Protein 1TSJ (pdb70)

B-factor: mean 33.2, std 11.56, range [11.41, 66.62]

Solvent-accessible surface area: 6906 Å² total

Secondary structure (DSSP, 8-state):
----SEEE----S-HHHHHHHHHHHSSS-EE---B---TTSBS---EEETTEE-------EEEE-SSS---HHHHHHHTT-EE---B---SSEEEEEE-TTS-EEEEEE--

Structure (mmCIF, N/CA/C/O backbone):
data_1TSJ
#
_entry.id   1TSJ
#
_cell.length_a   83.847
_cell.length_b   83.847
_cell.length_c   36.520
_cell.angle_alpha   90.00
_cell.angle_beta   90.00
_cell.angle_gamma   120.00
#
_symmetry.space_group_name_H-M   'P 64'
#
loop_
_entity.id
_entity.type
_entity.pdbx_description
1 polymer 'conserved hypothetical protein'
2 water water
#
loop_
_atom_site.group_PDB
_atom_site.id
_atom_site.type_symbol
_atom_site.label_atom_id
_atom_site.label_alt_id
_atom_site.label_comp_id
_atom_site.label_asym_id
_atom_site.label_entity_id
_atom_site.label_seq_id
_atom_site.pdbx_PDB_ins_code
_atom_site.Cartn_x
_atom_site.Cartn_y
_atom_site.Cartn_z
_atom_site.occupancy
_atom_site.B_iso_or_equiv
_atom_site.auth_seq_id
_atom_site.auth_comp_id
_atom_site.auth_asym_id
_atom_site.auth_atom_id
_atom_site.pdbx_PDB_model_num
ATOM 1 N N . MET A 1 1 ? 54.574 -1.499 -12.168 1.00 57.06 1 MET A N 1
ATOM 2 C CA . MET A 1 1 ? 54.727 -1.232 -10.687 1.00 56.97 1 MET A CA 1
ATOM 3 C C . MET A 1 1 ? 54.085 0.146 -10.335 1.00 55.30 1 MET A C 1
ATOM 4 O O . MET A 1 1 ? 54.729 1.143 -9.862 1.00 56.07 1 MET A O 1
ATOM 9 N N . ASP A 1 2 ? 52.818 0.250 -10.638 1.00 52.51 2 ASP A N 1
ATOM 10 C CA . ASP A 1 2 ? 52.232 1.563 -10.492 1.00 51.35 2 ASP A CA 1
ATOM 11 C C . ASP A 1 2 ? 51.181 1.531 -9.389 1.00 47.37 2 ASP A C 1
ATOM 12 O O . ASP A 1 2 ? 50.309 0.678 -9.335 1.00 47.23 2 ASP A O 1
ATOM 17 N N . ILE A 1 3 ? 51.348 2.422 -8.430 1.00 43.24 3 ILE A N 1
ATOM 18 C CA . ILE A 1 3 ? 50.671 2.263 -7.179 1.00 40.13 3 ILE A CA 1
ATOM 19 C C . ILE A 1 3 ? 49.565 3.234 -7.276 1.00 34.72 3 ILE A C 1
ATOM 20 O O . ILE A 1 3 ? 49.693 4.199 -7.989 1.00 34.78 3 ILE A O 1
ATOM 25 N N . PRO A 1 4 ? 48.383 2.895 -6.739 1.00 29.63 4 PRO A N 1
ATOM 26 C CA . PRO A 1 4 ? 47.288 3.810 -6.782 1.00 24.53 4 PRO A CA 1
ATOM 27 C C . PRO A 1 4 ? 47.503 5.091 -5.963 1.00 21.33 4 PRO A C 1
ATOM 28 O O . PRO A 1 4 ? 48.321 5.103 -4.999 1.00 19.52 4 PRO A O 1
ATOM 32 N N . LYS A 1 5 ? 46.773 6.163 -6.344 1.00 18.83 5 LYS A N 1
ATOM 33 C CA . LYS A 1 5 ? 46.782 7.441 -5.622 1.00 18.32 5 LYS A CA 1
ATOM 34 C C . LYS A 1 5 ? 46.574 7.158 -4.169 1.00 18.11 5 LYS A C 1
ATOM 35 O O . LYS A 1 5 ? 47.240 7.771 -3.398 1.00 18.95 5 LYS A O 1
ATOM 37 N N . ILE A 1 6 ? 45.690 6.199 -3.809 1.00 18.09 6 ILE A N 1
ATOM 38 C CA . ILE A 1 6 ? 45.404 5.794 -2.404 1.00 17.49 6 ILE A CA 1
ATOM 39 C C . ILE A 1 6 ? 45.590 4.287 -2.217 1.00 17.02 6 ILE A C 1
ATOM 40 O O . ILE A 1 6 ? 44.800 3.505 -2.755 1.00 19.04 6 ILE A O 1
ATOM 45 N N . THR A 1 7 ? 46.562 3.912 -1.408 1.00 15.82 7 THR A N 1
ATOM 46 C CA . THR A 1 7 ? 46.906 2.549 -1.135 1.00 16.01 7 THR A CA 1
ATOM 47 C C . THR A 1 7 ? 46.509 2.201 0.268 1.00 17.41 7 THR A C 1
ATOM 48 O O . THR A 1 7 ? 46.828 2.915 1.166 1.00 18.71 7 THR A O 1
ATOM 52 N N . THR A 1 8 ? 45.831 1.064 0.498 1.00 18.64 8 THR A N 1
ATOM 53 C CA . THR A 1 8 ? 45.528 0.643 1.881 1.00 17.34 8 THR A CA 1
ATOM 54 C C . THR A 1 8 ? 46.849 0.111 2.404 1.00 19.30 8 THR A C 1
ATOM 55 O O . THR A 1 8 ? 47.564 -0.626 1.710 1.00 18.95 8 THR A O 1
ATOM 59 N N . PHE A 1 9 ? 47.167 0.553 3.603 1.00 21.27 9 PHE A N 1
ATOM 60 C CA . PHE A 1 9 ? 48.443 0.391 4.195 1.00 23.27 9 PHE A CA 1
ATOM 61 C C . PHE A 1 9 ? 48.254 -0.368 5.530 1.00 24.86 9 PHE A C 1
ATOM 62 O O . PHE A 1 9 ? 47.558 0.097 6.517 1.00 24.79 9 PHE A O 1
ATOM 70 N N . LEU A 1 10 ? 48.840 -1.544 5.571 1.00 26.88 10 LEU A N 1
ATOM 71 C CA . LEU A 1 10 ? 48.724 -2.354 6.747 1.00 29.75 10 LEU A CA 1
ATOM 72 C C . LEU A 1 10 ? 50.013 -2.364 7.530 1.00 32.73 10 LEU A C 1
ATOM 73 O O . LEU A 1 10 ? 51.106 -2.490 6.998 1.00 32.33 10 LEU A O 1
ATOM 86 N N . PHE A 1 12 ? 51.817 -4.014 10.856 1.00 39.59 12 PHE A N 1
ATOM 87 C CA . PHE A 1 12 ? 51.774 -5.155 11.833 1.00 39.20 12 PHE A CA 1
ATOM 88 C C . PHE A 1 12 ? 52.845 -5.048 12.939 1.00 41.62 12 PHE A C 1
ATOM 89 O O . PHE A 1 12 ? 53.711 -4.096 12.947 1.00 41.20 12 PHE A O 1
ATOM 97 N N . ASN A 1 13 ? 52.762 -5.987 13.886 1.00 44.06 13 ASN A N 1
ATOM 98 C CA . ASN A 1 13 ? 53.676 -5.943 15.000 1.00 46.88 13 ASN A CA 1
ATOM 99 C C . ASN A 1 13 ? 55.057 -6.309 14.585 1.00 47.53 13 ASN A C 1
ATOM 100 O O . ASN A 1 13 ? 55.975 -5.410 14.456 1.00 50.43 13 ASN A O 1
ATOM 105 N N . ASN A 1 14 ? 55.256 -7.590 14.385 1.00 46.86 14 ASN A N 1
ATOM 106 C CA . ASN A 1 14 ? 56.389 -7.983 13.579 1.00 45.88 14 ASN A CA 1
ATOM 107 C C . ASN A 1 14 ? 55.883 -9.172 12.894 1.00 44.72 14 ASN A C 1
ATOM 108 O O . ASN A 1 14 ? 56.329 -10.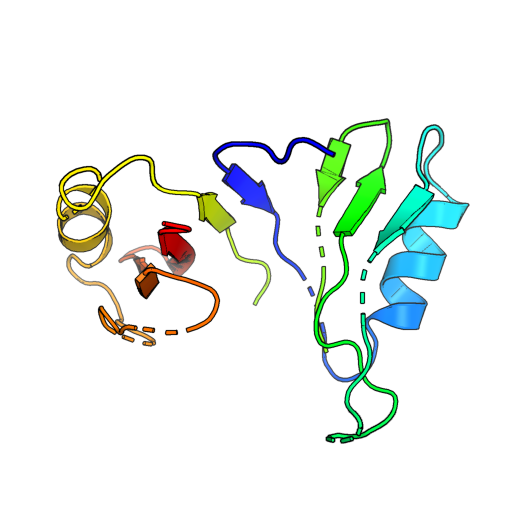247 13.123 1.00 42.99 14 ASN A O 1
ATOM 113 N N . GLN A 1 15 ? 54.837 -8.931 12.117 1.00 43.79 15 GLN A N 1
ATOM 114 C CA . GLN A 1 15 ? 54.097 -10.002 11.556 1.00 42.89 15 GLN A CA 1
ATOM 115 C C . GLN A 1 15 ? 53.765 -9.779 10.086 1.00 40.33 15 GLN A C 1
ATOM 116 O O . GLN A 1 15 ? 52.883 -10.428 9.497 1.00 41.27 15 GLN A O 1
ATOM 122 N N . ALA A 1 16 ? 54.498 -8.888 9.473 1.00 37.23 16 ALA A N 1
ATOM 123 C CA . ALA A 1 16 ? 54.123 -8.497 8.143 1.00 35.31 16 ALA A CA 1
ATOM 124 C C . ALA A 1 16 ? 54.450 -9.589 7.143 1.00 32.98 16 ALA A C 1
ATOM 125 O O . ALA A 1 16 ? 53.657 -9.880 6.313 1.00 32.88 16 ALA A O 1
ATOM 127 N N . GLU A 1 17 ? 55.629 -10.172 7.212 1.00 31.04 17 GLU A N 1
ATOM 128 C CA . GLU A 1 17 ? 55.974 -11.236 6.262 1.00 30.32 17 GLU A CA 1
ATOM 129 C C . GLU A 1 17 ? 55.000 -12.423 6.279 1.00 28.42 17 GLU A C 1
ATOM 130 O O . GLU A 1 17 ? 54.545 -12.882 5.245 1.00 27.84 17 GLU A O 1
ATOM 136 N N . GLU A 1 18 ? 54.606 -12.840 7.451 1.00 27.25 18 GLU A N 1
ATOM 137 C CA . GLU A 1 18 ? 53.517 -13.790 7.597 1.00 29.76 18 GLU A CA 1
ATOM 138 C C . GLU A 1 18 ? 52.120 -13.322 7.074 1.00 26.83 18 GLU A C 1
ATOM 139 O O . GLU A 1 18 ? 51.436 -14.145 6.434 1.00 26.33 18 GLU A O 1
ATOM 145 N N . ALA A 1 19 ? 51.646 -12.107 7.484 1.00 24.04 19 ALA A N 1
ATOM 146 C CA . ALA A 1 19 ? 50.391 -11.550 7.042 1.00 22.43 19 ALA A CA 1
ATOM 147 C C . ALA A 1 19 ? 50.384 -11.518 5.545 1.00 21.92 19 ALA A C 1
ATOM 148 O O . ALA A 1 19 ? 49.522 -12.137 4.897 1.00 22.62 19 ALA A O 1
ATOM 150 N N . VAL A 1 20 ? 51.363 -10.836 4.949 1.00 19.90 20 VAL A N 1
ATOM 151 C CA . VAL A 1 20 ? 51.505 -10.863 3.476 1.00 18.59 20 VAL A CA 1
ATOM 152 C C . VAL A 1 20 ? 51.430 -12.246 2.870 1.00 19.31 20 VAL A C 1
ATOM 153 O O . VAL A 1 20 ? 50.738 -12.441 1.894 1.00 19.13 20 VAL A O 1
ATOM 157 N N . LYS A 1 21 ? 52.199 -13.187 3.444 1.00 22.24 21 LYS A N 1
ATOM 158 C CA . LYS A 1 21 ? 52.330 -14.600 2.951 1.00 22.65 21 LYS A CA 1
ATOM 159 C C . LYS A 1 21 ? 51.005 -15.277 2.949 1.00 21.69 21 LYS A C 1
ATOM 160 O O . LYS A 1 21 ? 50.640 -15.981 1.990 1.00 20.40 21 LYS A O 1
ATOM 166 N N . LEU A 1 22 ? 50.251 -14.891 3.949 1.00 21.65 22 LEU A N 1
ATOM 167 C CA . LEU A 1 22 ? 48.897 -15.403 4.176 1.00 24.27 22 LEU A CA 1
ATOM 168 C C . LEU A 1 22 ? 47.906 -14.889 3.187 1.00 24.07 22 LEU A C 1
ATOM 169 O O . LEU A 1 22 ? 47.024 -15.659 2.639 1.00 26.84 22 LEU A O 1
ATOM 174 N N . TYR A 1 23 ? 47.956 -13.597 2.930 1.00 22.29 23 TYR A N 1
ATOM 175 C CA . TYR A 1 23 ? 46.909 -13.090 2.053 1.00 21.73 23 TYR A CA 1
ATOM 176 C C . TYR A 1 23 ? 47.198 -13.379 0.562 1.00 21.74 23 TYR A C 1
ATOM 177 O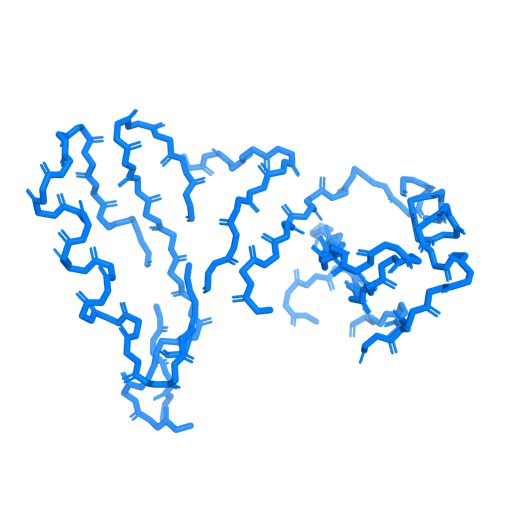 O . TYR A 1 23 ? 46.346 -13.645 -0.273 1.00 20.20 23 TYR A O 1
ATOM 186 N N . THR A 1 24 ? 48.450 -13.211 0.230 1.00 24.13 24 THR A N 1
ATOM 187 C CA . THR A 1 24 ? 49.013 -13.542 -1.095 1.00 25.91 24 THR A CA 1
ATOM 188 C C . THR A 1 24 ? 48.604 -14.985 -1.504 1.00 24.48 24 THR A C 1
ATOM 189 O O . THR A 1 24 ? 48.203 -15.267 -2.603 1.00 24.13 24 THR A O 1
ATOM 193 N N . SER A 1 25 ? 48.711 -15.907 -0.554 1.00 26.15 25 SER A N 1
ATOM 194 C CA . SER A 1 25 ? 48.433 -17.384 -0.733 1.00 26.46 25 SER A CA 1
ATOM 195 C C . SER A 1 25 ? 46.938 -17.664 -0.966 1.00 27.30 25 SER A C 1
ATOM 196 O O . SER A 1 25 ? 46.573 -18.334 -1.912 1.00 30.58 25 SER A O 1
ATOM 199 N N . LEU A 1 26 ? 46.080 -17.009 -0.210 1.00 27.50 26 LEU A N 1
ATOM 200 C CA . LEU A 1 26 ? 44.624 -17.143 -0.415 1.00 26.31 26 LEU A CA 1
ATOM 201 C C . LEU A 1 26 ? 43.961 -16.537 -1.593 1.00 24.24 26 LEU A C 1
ATOM 202 O O . LEU A 1 26 ? 43.017 -17.064 -2.086 1.00 22.76 26 LEU A O 1
ATOM 207 N N . PHE A 1 27 ? 44.342 -15.322 -1.877 1.00 24.25 27 PHE A N 1
ATOM 208 C CA . PHE A 1 27 ? 43.650 -14.515 -2.895 1.00 24.43 27 PHE A CA 1
ATOM 209 C C . PHE A 1 27 ? 44.363 -14.834 -4.164 1.00 28.40 27 PHE A C 1
ATOM 210 O O . PHE A 1 27 ? 45.584 -15.057 -4.161 1.00 32.01 27 PHE A O 1
ATOM 218 N N . GLU A 1 28 ? 43.633 -14.723 -5.238 1.00 32.22 28 GLU A N 1
ATOM 219 C CA . GLU A 1 28 ? 44.029 -15.216 -6.445 1.00 36.50 28 GLU A CA 1
ATOM 220 C C . GLU A 1 28 ? 45.068 -14.377 -7.049 1.00 37.00 28 GLU A C 1
ATOM 221 O O . GLU A 1 28 ? 46.235 -14.744 -6.957 1.0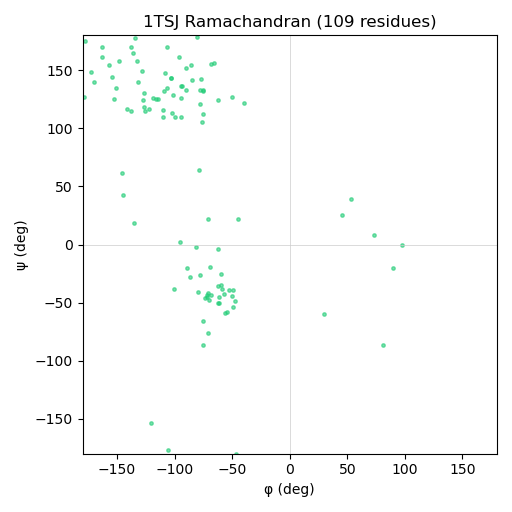0 42.70 28 GLU A O 1
ATOM 227 N N . ASP A 1 29 ? 44.735 -13.350 -7.771 1.00 35.74 29 ASP A N 1
ATOM 228 C CA . ASP A 1 29 ? 45.716 -12.830 -8.740 1.00 34.67 29 ASP A CA 1
ATOM 229 C C . ASP A 1 29 ? 46.723 -11.988 -7.961 1.00 33.32 29 ASP A C 1
ATOM 230 O O . ASP A 1 29 ? 46.849 -10.798 -8.148 1.00 34.48 29 ASP A O 1
ATOM 235 N N . SER A 1 30 ? 47.477 -12.596 -7.079 1.00 31.23 3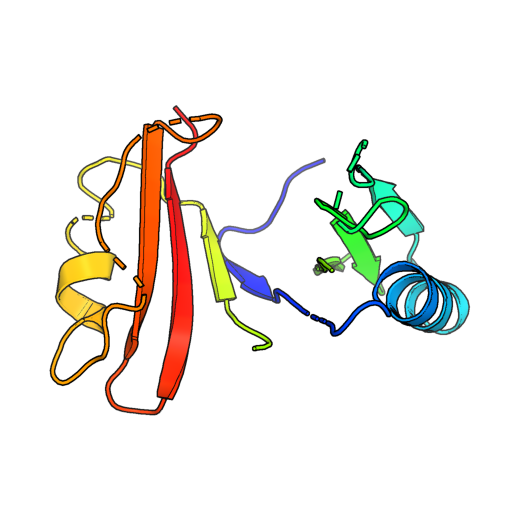0 SER A N 1
ATOM 236 C CA . SER A 1 30 ? 48.176 -11.827 -6.100 1.00 30.19 30 SER A CA 1
ATOM 237 C C . SER A 1 30 ? 49.671 -12.254 -5.968 1.00 28.20 30 SER A C 1
ATOM 238 O O . SER A 1 30 ? 50.047 -13.211 -6.431 1.00 28.39 30 SER A O 1
ATOM 241 N N . GLU A 1 31 ? 50.546 -11.412 -5.471 1.00 27.71 31 GLU A N 1
ATOM 242 C CA . GLU A 1 31 ? 51.959 -11.598 -5.586 1.00 25.19 31 GLU A CA 1
ATOM 243 C C . GLU A 1 31 ? 52.714 -10.598 -4.714 1.00 24.11 31 GLU A C 1
ATOM 244 O O . GLU A 1 31 ? 52.381 -9.454 -4.638 1.00 22.17 31 GLU A O 1
ATOM 250 N N . ILE A 1 32 ? 53.776 -11.032 -4.056 1.00 24.54 32 ILE A N 1
ATOM 251 C CA . ILE A 1 32 ? 54.623 -10.111 -3.395 1.00 24.12 32 ILE A CA 1
ATOM 252 C C . ILE A 1 32 ? 55.490 -9.366 -4.433 1.00 25.45 32 ILE A C 1
ATOM 253 O O . ILE A 1 32 ? 56.324 -9.992 -5.082 1.00 25.92 32 ILE A O 1
ATOM 258 N N . ILE A 1 33 ? 55.277 -8.049 -4.623 1.00 25.23 33 ILE A N 1
ATOM 259 C CA . ILE A 1 33 ? 56.144 -7.409 -5.507 1.00 27.35 33 ILE A CA 1
ATOM 260 C C . ILE A 1 33 ? 57.433 -6.826 -4.855 1.00 28.03 33 ILE A C 1
ATOM 261 O O . ILE A 1 33 ? 58.411 -6.711 -5.488 1.00 29.38 33 ILE A O 1
ATOM 266 N N . THR A 1 34 ? 57.514 -6.583 -3.567 1.00 30.27 34 THR A N 1
ATOM 267 C CA . THR A 1 34 ? 58.636 -5.838 -2.963 1.00 30.62 34 THR A CA 1
ATOM 268 C C . THR A 1 34 ? 58.532 -6.169 -1.497 1.00 33.31 34 THR A C 1
ATOM 269 O O . THR A 1 34 ? 57.458 -6.023 -0.875 1.00 32.93 34 THR A O 1
ATOM 281 N N . ALA A 1 36 ? 61.286 -5.368 1.760 1.00 37.66 36 ALA A N 1
ATOM 282 C CA . ALA A 1 36 ? 62.549 -4.942 2.295 1.00 36.43 36 ALA A CA 1
ATOM 283 C C . ALA A 1 36 ? 62.489 -5.087 3.765 1.00 37.86 36 ALA A C 1
ATOM 284 O O . ALA A 1 36 ? 61.555 -4.606 4.350 1.00 38.93 36 ALA A O 1
ATOM 286 N N . LYS A 1 37 ? 63.484 -5.793 4.343 1.00 39.83 37 LYS A N 1
ATOM 287 C CA . LYS A 1 37 ? 63.596 -5.982 5.784 1.00 40.99 37 LYS A CA 1
ATOM 288 C C . LYS A 1 37 ? 64.531 -4.984 6.434 1.00 42.50 37 LYS A C 1
ATOM 289 O O . LYS A 1 37 ? 65.405 -4.371 5.759 1.00 45.32 37 LYS A O 1
ATOM 295 N N . TYR A 1 38 ? 64.410 -4.832 7.728 1.00 43.10 38 TYR A N 1
ATOM 296 C CA . TYR A 1 38 ? 65.406 -4.073 8.469 1.00 45.59 38 TYR A CA 1
ATOM 297 C C . TYR A 1 38 ? 66.752 -4.775 8.723 1.00 47.26 38 TYR A C 1
ATOM 298 O O . TYR A 1 38 ? 66.778 -5.931 9.234 1.00 48.31 38 TYR A O 1
ATOM 307 N N . GLY A 1 39 ? 67.853 -4.048 8.437 1.00 48.70 39 GLY A N 1
ATOM 308 C CA . GLY A 1 39 ? 69.271 -4.527 8.566 1.00 48.89 39 GLY A CA 1
ATOM 309 C C . GLY A 1 39 ? 69.654 -4.889 10.010 1.00 49.35 39 GLY A C 1
ATOM 310 O O . GLY A 1 39 ? 68.846 -4.676 10.942 1.00 49.97 39 GLY A O 1
ATOM 311 N N . ASP A 1 45 ? 63.958 -3.213 14.130 1.00 53.40 45 ASP A N 1
ATOM 312 C CA . ASP A 1 45 ? 64.006 -4.689 14.459 1.00 54.17 45 ASP A CA 1
ATOM 313 C C . ASP A 1 45 ? 64.338 -5.474 13.196 1.00 55.18 45 ASP A C 1
ATOM 314 O O . ASP A 1 45 ? 63.644 -5.420 12.119 1.00 57.32 45 ASP A O 1
ATOM 319 N N . PRO A 1 46 ? 65.421 -6.211 13.293 1.00 54.91 46 PRO A N 1
ATOM 320 C CA . PRO A 1 46 ? 66.011 -6.791 12.055 1.00 53.72 46 PRO A CA 1
ATOM 321 C C . PRO A 1 46 ? 65.243 -7.965 11.594 1.00 52.11 46 PRO A C 1
ATOM 322 O O . PRO A 1 46 ? 64.769 -8.734 12.423 1.00 53.19 46 PRO A O 1
ATOM 326 N N . GLY A 1 47 ? 65.103 -8.125 10.295 1.00 49.78 47 GLY A N 1
ATOM 327 C CA . GLY A 1 47 ? 64.323 -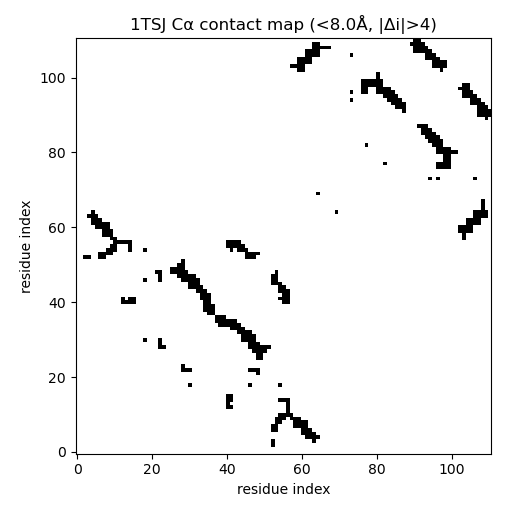9.257 9.802 1.00 47.77 47 GLY A CA 1
ATOM 328 C C . GLY A 1 47 ? 62.862 -8.841 9.665 1.00 46.27 47 GLY A C 1
ATOM 329 O O . GLY A 1 47 ? 62.091 -9.440 8.873 1.00 46.79 47 GLY A O 1
ATOM 330 N N . THR A 1 48 ? 62.487 -7.776 10.357 1.00 43.48 48 THR A N 1
ATOM 331 C CA . THR A 1 48 ? 61.206 -7.155 10.112 1.00 42.59 48 THR A CA 1
ATOM 332 C C . THR A 1 48 ? 61.006 -6.444 8.779 1.00 41.02 48 THR A C 1
ATOM 333 O O . THR A 1 48 ? 61.973 -6.010 8.167 1.00 42.41 48 THR A O 1
ATOM 337 N N . VAL A 1 49 ? 59.750 -6.315 8.319 1.00 38.68 49 VAL A N 1
ATOM 338 C CA . VAL A 1 49 ? 59.485 -5.659 7.029 1.00 35.31 49 VAL A CA 1
ATOM 339 C C . VAL A 1 49 ? 59.577 -4.159 7.203 1.00 33.83 49 VAL A C 1
ATOM 340 O O . VAL A 1 49 ? 59.060 -3.607 8.141 1.00 31.51 49 VAL A O 1
ATOM 344 N N . GLN A 1 50 ? 60.286 -3.525 6.312 1.00 33.61 50 GLN A N 1
ATOM 345 C CA . GLN A 1 50 ? 60.383 -2.088 6.280 1.00 36.05 50 GLN A CA 1
ATOM 346 C C . GLN A 1 50 ? 59.470 -1.631 5.223 1.00 35.44 50 GLN A C 1
ATOM 347 O O . GLN A 1 50 ? 58.860 -0.607 5.301 1.00 34.98 50 GLN A O 1
ATOM 353 N N . HIS A 1 51 ? 59.428 -2.380 4.157 1.00 36.06 51 HIS A N 1
ATOM 354 C CA . HIS A 1 51 ? 58.633 -1.916 3.086 1.00 37.44 51 HIS A CA 1
ATOM 355 C C . HIS A 1 51 ? 58.190 -3.179 2.319 1.00 36.02 51 HIS A C 1
ATOM 356 O O . HIS A 1 51 ? 59.058 -3.933 1.915 1.00 36.13 51 HIS A O 1
ATOM 363 N N . SER A 1 52 ? 56.860 -3.375 2.122 1.00 33.93 52 SER A N 1
ATOM 364 C CA . SER A 1 52 ? 56.293 -4.411 1.219 1.00 31.56 52 SER A CA 1
ATOM 365 C C . SER A 1 52 ? 55.237 -3.783 0.338 1.00 28.82 52 SER A C 1
ATOM 366 O O . SER A 1 52 ? 54.449 -3.023 0.759 1.00 26.90 52 SER A O 1
ATOM 369 N N . ILE A 1 53 ? 55.235 -4.186 -0.908 1.00 27.06 53 ILE A N 1
ATOM 370 C CA . ILE A 1 53 ? 54.187 -3.900 -1.820 1.00 25.21 53 ILE A CA 1
ATOM 371 C C . ILE A 1 53 ? 53.759 -5.234 -2.413 1.00 23.74 53 ILE A C 1
ATOM 372 O O . ILE A 1 53 ? 54.551 -5.937 -3.014 1.00 24.41 53 ILE A O 1
ATOM 377 N N . PHE A 1 54 ? 52.487 -5.540 -2.285 1.00 21.26 54 PHE A N 1
ATOM 378 C CA . PHE A 1 54 ? 51.973 -6.775 -2.764 1.00 18.92 54 PHE A CA 1
ATOM 379 C C . PHE A 1 54 ? 50.666 -6.538 -3.489 1.00 19.60 54 PHE A C 1
ATOM 380 O O . PHE A 1 54 ? 50.052 -5.502 -3.407 1.00 19.31 54 PHE A O 1
ATOM 388 N N . THR A 1 55 ? 50.262 -7.522 -4.215 1.00 21.06 55 THR A N 1
ATOM 389 C CA . THR A 1 55 ? 48.986 -7.577 -4.932 1.00 22.36 55 THR A CA 1
ATOM 390 C C . THR A 1 55 ? 48.000 -8.558 -4.287 1.00 22.16 55 THR A C 1
ATOM 391 O O . THR A 1 55 ? 48.417 -9.515 -3.679 1.00 21.70 55 THR A O 1
ATOM 395 N N . LEU A 1 56 ? 46.688 -8.271 -4.365 1.00 22.58 56 LEU A N 1
ATOM 396 C CA . LEU A 1 56 ? 45.609 -9.183 -4.013 1.00 21.31 56 LEU A CA 1
ATOM 397 C C . LEU A 1 56 ? 44.583 -8.892 -5.066 1.00 22.60 56 LEU A C 1
ATOM 398 O O . LEU A 1 56 ? 44.043 -7.766 -5.059 1.00 24.59 56 LEU A O 1
ATOM 403 N N . ASN A 1 57 ? 44.274 -9.873 -5.900 1.00 23.03 57 ASN A N 1
ATOM 404 C CA . ASN A 1 57 ? 43.402 -9.704 -7.045 1.00 24.50 57 ASN A CA 1
ATOM 405 C C . ASN A 1 57 ? 43.813 -8.620 -7.920 1.00 23.76 57 ASN A C 1
ATOM 406 O O . ASN A 1 57 ? 43.056 -7.880 -8.347 1.00 24.87 57 ASN A O 1
ATOM 411 N N . GLY A 1 58 ? 45.083 -8.469 -8.114 1.00 24.27 58 GLY A N 1
ATOM 412 C CA . GLY A 1 58 ? 45.621 -7.393 -8.949 1.00 24.26 58 GLY A CA 1
ATOM 413 C C . GLY A 1 58 ? 45.570 -5.996 -8.337 1.00 23.65 58 GLY A C 1
ATOM 414 O O . GLY A 1 58 ? 45.856 -4.977 -9.020 1.00 26.88 58 GLY A O 1
ATOM 415 N N . GLN A 1 59 ? 45.215 -5.926 -7.083 1.00 20.83 59 GLN A N 1
ATOM 416 C CA . GLN A 1 59 ? 45.167 -4.645 -6.412 1.00 19.75 59 GLN A CA 1
ATOM 417 C C . GLN A 1 59 ? 46.314 -4.536 -5.472 1.00 19.14 59 GLN A C 1
ATOM 418 O O . GLN A 1 59 ? 46.579 -5.447 -4.647 1.00 20.56 59 GLN A O 1
ATOM 424 N N . VAL A 1 60 ? 46.930 -3.376 -5.548 1.00 18.67 60 VAL A N 1
ATOM 425 C CA . VAL A 1 60 ? 48.115 -2.956 -4.715 1.00 17.27 60 VAL A CA 1
ATOM 426 C C . VAL A 1 60 ? 47.882 -2.515 -3.287 1.00 16.06 60 VAL A C 1
ATOM 427 O O . VAL A 1 60 ? 47.114 -1.588 -3.017 1.00 17.23 60 VAL A O 1
ATOM 431 N N . PHE A 1 61 ? 48.536 -3.258 -2.403 1.00 14.07 61 PHE A N 1
ATOM 432 C CA . PHE A 1 61 ? 48.516 -3.037 -1.029 1.00 13.35 61 PHE A CA 1
ATOM 433 C C . PHE A 1 61 ? 49.941 -2.793 -0.565 1.00 14.87 61 PHE A C 1
ATOM 434 O O . PHE A 1 61 ? 50.887 -2.994 -1.273 1.00 15.90 61 PHE A O 1
ATOM 450 N N . ALA A 1 63 ? 52.374 -3.263 3.171 1.00 19.49 63 ALA A N 1
ATOM 451 C CA . ALA A 1 63 ? 52.412 -3.624 4.579 1.00 19.29 63 ALA A CA 1
ATOM 452 C C . ALA A 1 63 ? 53.823 -3.265 5.141 1.00 19.75 63 ALA A C 1
ATOM 453 O O . ALA A 1 63 ? 54.783 -3.216 4.372 1.00 20.86 63 ALA A O 1
ATOM 455 N N . ILE A 1 64 ? 53.908 -2.904 6.425 1.00 19.36 64 ILE A N 1
ATOM 456 C CA . ILE A 1 64 ? 55.165 -2.885 7.081 1.00 20.45 64 ILE A CA 1
ATOM 457 C C . ILE A 1 64 ? 55.177 -3.453 8.507 1.00 20.57 64 ILE A C 1
ATOM 458 O O . ILE A 1 64 ? 54.169 -3.723 9.083 1.00 19.64 64 ILE A O 1
ATOM 463 N N . ASP A 1 65 ? 56.382 -3.613 9.027 1.00 22.84 65 ASP A N 1
ATOM 464 C CA . ASP A 1 65 ? 56.676 -4.166 10.374 1.00 25.36 65 ASP A CA 1
ATOM 465 C C . ASP A 1 65 ? 56.647 -5.789 10.436 1.00 27.20 65 ASP A C 1
ATOM 466 O O . ASP A 1 65 ? 55.568 -6.423 10.627 1.00 30.99 65 ASP A O 1
ATOM 468 N N . PRO A 1 73 ? 47.928 2.539 11.643 1.00 52.32 77 PRO A N 1
ATOM 469 C CA . PRO A 1 73 ? 47.317 1.220 12.12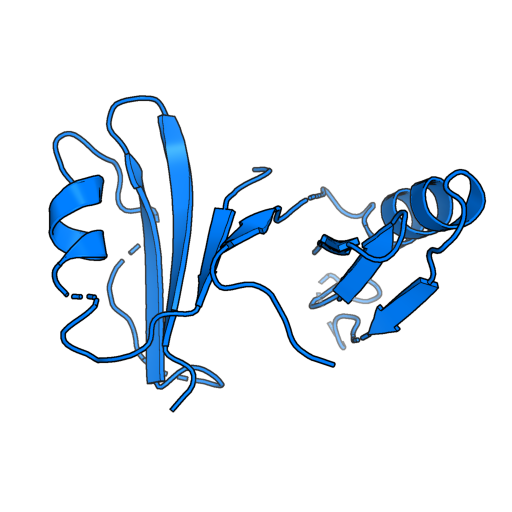0 1.00 51.62 77 PRO A CA 1
ATOM 470 C C . PRO A 1 73 ? 46.965 0.295 10.832 1.00 51.05 77 PRO A C 1
ATOM 471 O O . PRO A 1 73 ? 47.603 -0.721 10.497 1.00 51.01 77 PRO A O 1
ATOM 475 N N . ILE A 1 74 ? 46.015 0.752 10.034 1.00 49.41 78 ILE A N 1
ATOM 476 C CA . ILE A 1 74 ? 45.749 0.108 8.772 1.00 48.63 78 ILE A CA 1
ATOM 477 C C . ILE A 1 74 ? 45.359 1.260 7.827 1.00 44.73 78 ILE A C 1
ATOM 478 O O . ILE A 1 74 ? 44.449 1.052 6.994 1.00 47.56 78 ILE A O 1
ATOM 483 N N . SER A 1 75 ? 46.093 2.362 7.914 1.00 37.57 79 SER A N 1
ATOM 484 C CA . SER A 1 75 ? 45.945 3.567 7.125 1.00 32.49 79 SER A CA 1
ATOM 485 C C . SER A 1 75 ? 45.777 3.625 5.617 1.00 29.14 79 SER A C 1
ATOM 486 O O . SER A 1 75 ? 45.664 2.663 4.902 1.00 27.37 79 SER A O 1
ATOM 489 N N . LEU A 1 76 ? 45.664 4.854 5.134 1.00 26.29 80 LEU A N 1
ATOM 490 C CA . LEU A 1 76 ? 45.591 5.129 3.683 1.00 22.49 80 LEU A CA 1
ATOM 491 C C . LEU A 1 76 ? 46.769 5.911 3.270 1.00 19.06 80 LEU A C 1
ATOM 492 O O . LEU A 1 76 ? 47.036 6.911 3.779 1.00 19.40 80 LEU A O 1
ATOM 497 N N . PHE A 1 77 ? 47.456 5.420 2.309 1.00 15.71 81 PHE A N 1
ATOM 498 C CA . PHE A 1 77 ? 48.706 5.906 1.983 1.00 14.46 81 PHE A CA 1
ATOM 499 C C . PHE A 1 77 ? 48.464 6.592 0.643 1.00 15.75 81 PHE A C 1
ATOM 500 O O . PHE A 1 77 ? 48.244 5.970 -0.430 1.00 15.28 81 PHE A O 1
ATOM 508 N N . VAL A 1 78 ? 48.550 7.927 0.743 1.00 16.08 82 VAL A N 1
ATOM 509 C CA . VAL A 1 78 ? 48.341 8.793 -0.352 1.00 15.59 82 VAL A CA 1
ATOM 510 C C . VAL A 1 78 ? 49.664 9.344 -0.964 1.00 16.33 82 VAL A C 1
ATOM 511 O O . VAL A 1 78 ? 50.454 10.085 -0.377 1.00 14.48 82 VAL A O 1
ATOM 515 N N . THR A 1 79 ? 49.864 8.895 -2.178 1.00 18.35 83 THR A N 1
ATOM 516 C CA . THR A 1 79 ? 50.787 9.482 -3.105 1.00 21.79 83 THR A CA 1
ATOM 517 C C . THR A 1 79 ? 50.293 10.808 -3.763 1.00 24.79 83 THR A C 1
ATOM 518 O O . THR A 1 79 ? 49.426 10.868 -4.690 1.00 26.83 83 THR A O 1
ATOM 522 N N . VAL A 1 80 ? 50.902 11.871 -3.270 1.00 28.20 84 VAL A N 1
ATOM 523 C CA . VAL A 1 80 ? 50.574 13.241 -3.565 1.00 30.62 84 VAL A CA 1
ATOM 524 C C . VAL A 1 80 ? 51.308 13.643 -4.877 1.00 31.07 84 VAL A C 1
ATOM 525 O O . VAL A 1 80 ? 52.435 13.127 -5.165 1.00 27.81 84 VAL A O 1
ATOM 529 N N . LYS A 1 81 ? 50.569 14.454 -5.699 1.00 34.34 85 LYS A N 1
ATOM 530 C CA . LYS A 1 81 ? 51.074 15.000 -7.051 1.00 35.93 85 LYS A CA 1
ATOM 531 C C . LYS A 1 81 ? 52.037 16.189 -6.895 1.00 37.94 85 LYS A C 1
ATOM 532 O O . LYS A 1 81 ? 52.848 16.349 -7.741 1.00 39.42 85 LYS A O 1
ATOM 534 N N . ASP A 1 82 ? 51.967 16.973 -5.821 1.00 39.96 86 ASP A N 1
ATOM 535 C CA . ASP A 1 82 ? 52.531 18.299 -5.812 1.00 42.08 86 ASP A CA 1
ATOM 536 C C . ASP A 1 82 ? 52.643 18.706 -4.376 1.00 42.18 86 ASP A C 1
ATOM 537 O O . ASP A 1 82 ? 51.891 18.171 -3.499 1.00 43.03 86 ASP A O 1
ATOM 542 N N . THR A 1 83 ? 53.490 19.733 -4.162 1.00 42.40 87 THR A N 1
ATOM 543 C CA . THR A 1 83 ? 53.581 20.541 -2.886 1.00 41.36 87 THR A CA 1
ATOM 544 C C . THR A 1 83 ? 52.226 21.053 -2.517 1.00 39.95 87 THR A C 1
ATOM 545 O O . THR A 1 83 ? 51.819 21.047 -1.327 1.00 38.92 87 THR A O 1
ATOM 546 N N . ILE A 1 84 ? 51.504 21.457 -3.547 1.00 39.14 88 ILE A N 1
ATOM 547 C CA . ILE A 1 84 ? 50.162 22.019 -3.406 1.00 40.16 88 ILE A CA 1
ATOM 548 C C . ILE A 1 84 ? 48.990 21.051 -2.983 1.00 39.64 88 ILE A C 1
ATOM 549 O O . ILE A 1 84 ? 48.164 21.457 -2.100 1.00 40.60 88 ILE A O 1
ATOM 554 N N . GLU A 1 85 ? 48.880 19.852 -3.652 1.00 38.54 89 GLU A N 1
ATOM 555 C CA . GLU A 1 85 ? 48.160 18.617 -3.202 1.00 36.82 89 GLU A CA 1
ATOM 556 C C . GLU A 1 85 ? 48.496 18.347 -1.748 1.00 35.05 89 GLU A C 1
ATOM 557 O O . GLU A 1 85 ? 47.640 18.259 -0.928 1.00 33.96 89 GLU A O 1
ATOM 566 N N . GLU A 1 87 ? 49.622 20.426 0.608 1.00 34.23 91 GLU A N 1
ATOM 567 C CA . GLU A 1 87 ? 49.061 21.496 1.411 1.00 34.00 91 GLU A CA 1
ATOM 568 C C . GLU A 1 87 ? 47.611 21.333 1.691 1.00 31.90 91 GLU A C 1
ATOM 569 O O . GLU A 1 87 ? 47.164 21.252 2.846 1.00 29.84 91 GLU A O 1
ATOM 575 N N . ARG A 1 88 ? 46.876 21.285 0.598 1.00 31.01 92 ARG A N 1
ATOM 576 C CA . ARG A 1 88 ? 45.452 20.999 0.640 1.00 32.94 92 ARG A CA 1
ATOM 577 C C . ARG A 1 88 ? 44.964 19.780 1.463 1.00 29.50 92 ARG A C 1
ATOM 578 O O . ARG A 1 88 ? 44.041 19.880 2.297 1.00 30.30 92 ARG A O 1
ATOM 586 N N . LEU A 1 89 ? 45.526 18.598 1.204 1.00 26.66 93 LEU A N 1
ATOM 587 C CA . LEU A 1 89 ? 45.055 17.412 1.889 1.00 26.13 93 LEU A CA 1
ATOM 588 C C . LEU A 1 89 ? 45.492 17.502 3.353 1.00 25.47 93 LEU A C 1
ATOM 589 O O . LEU A 1 89 ? 44.690 17.175 4.298 1.00 25.65 93 LEU A O 1
ATOM 594 N N . PHE A 1 90 ? 46.739 17.956 3.543 1.00 24.06 94 PHE A N 1
ATOM 595 C CA . PHE A 1 90 ? 47.255 18.059 4.876 1.00 23.21 94 PHE A CA 1
ATOM 596 C C . PHE A 1 90 ? 46.303 18.942 5.709 1.00 23.23 94 PHE A C 1
ATOM 597 O O . PHE A 1 90 ? 45.709 18.526 6.715 1.00 22.30 94 PHE A O 1
ATOM 605 N N . ASN A 1 91 ? 46.128 20.166 5.260 1.00 25.36 95 ASN A N 1
ATOM 606 C CA . ASN A 1 91 ? 45.324 21.130 6.008 1.00 27.83 95 ASN A CA 1
ATOM 607 C C . ASN A 1 91 ? 43.853 20.664 6.141 1.00 28.97 95 ASN A C 1
ATOM 608 O O . ASN A 1 91 ? 43.259 20.946 7.148 1.00 31.74 95 ASN A O 1
ATOM 613 N N . GLY A 1 92 ? 43.282 19.989 5.105 1.00 29.01 96 GLY A N 1
ATOM 614 C CA . GLY A 1 92 ? 41.934 19.432 5.082 1.00 28.97 96 GLY A CA 1
ATOM 615 C C . GLY A 1 92 ? 41.692 18.380 6.118 1.00 31.14 96 GLY A C 1
ATOM 616 O O . GLY A 1 92 ? 40.668 18.429 6.859 1.00 33.22 96 GLY A O 1
ATOM 617 N N . LEU A 1 93 ? 42.654 17.449 6.245 1.00 32.31 97 LEU A N 1
ATOM 618 C CA . LEU A 1 93 ? 42.512 16.304 7.119 1.00 32.56 97 LEU A CA 1
ATOM 619 C C . LEU A 1 93 ? 42.946 16.596 8.568 1.00 34.59 97 LEU A C 1
ATOM 620 O O . LEU A 1 93 ? 42.455 15.981 9.535 1.00 35.58 97 LEU A O 1
ATOM 625 N N . LYS A 1 94 ? 43.855 17.531 8.719 1.00 37.05 98 LYS A N 1
ATOM 626 C CA . LYS A 1 94 ? 44.450 17.789 9.993 1.00 40.67 98 LYS A CA 1
ATOM 627 C C . LYS A 1 94 ? 43.460 18.400 10.913 1.00 43.29 98 LYS A C 1
ATOM 628 O O . LYS A 1 94 ? 43.638 18.391 12.143 1.00 45.07 98 LYS A O 1
ATOM 634 N N . ASP A 1 95 ? 42.395 18.961 10.358 1.00 45.80 99 ASP A N 1
ATOM 635 C CA . ASP A 1 95 ? 41.290 19.498 11.217 1.00 46.71 99 ASP A CA 1
ATOM 636 C C . ASP A 1 95 ? 40.678 18.648 12.308 1.00 45.42 99 ASP A C 1
ATOM 637 O O . ASP A 1 95 ? 40.128 17.554 12.085 1.00 45.73 99 ASP A O 1
ATOM 642 N N . GLU A 1 96 ? 40.684 19.263 13.489 1.00 44.98 100 GLU A N 1
ATOM 643 C CA . GLU A 1 96 ? 40.300 18.614 14.702 1.00 43.94 100 GLU A CA 1
ATOM 644 C C . GLU A 1 96 ? 41.007 17.235 14.689 1.00 43.74 100 GLU A C 1
ATOM 645 O O . GLU A 1 96 ? 40.625 16.315 15.423 1.00 44.20 100 GLU A O 1
ATOM 647 N N . GLY A 1 97 ? 42.137 17.145 13.953 1.00 42.22 101 GLY A N 1
ATOM 648 C CA . GLY A 1 97 ? 42.865 15.904 13.881 1.00 40.76 101 GLY A CA 1
ATOM 649 C C . GLY A 1 97 ? 44.145 15.838 14.640 1.00 39.78 101 GLY A C 1
ATOM 650 O O . GLY A 1 97 ? 44.692 16.894 15.131 1.00 41.44 101 GLY A O 1
ATOM 651 N N . ALA A 1 98 ? 44.650 14.604 14.711 1.00 36.82 102 ALA A N 1
ATOM 652 C CA . ALA A 1 98 ? 45.990 14.401 15.231 1.00 34.65 102 ALA A CA 1
ATOM 653 C C . ALA A 1 98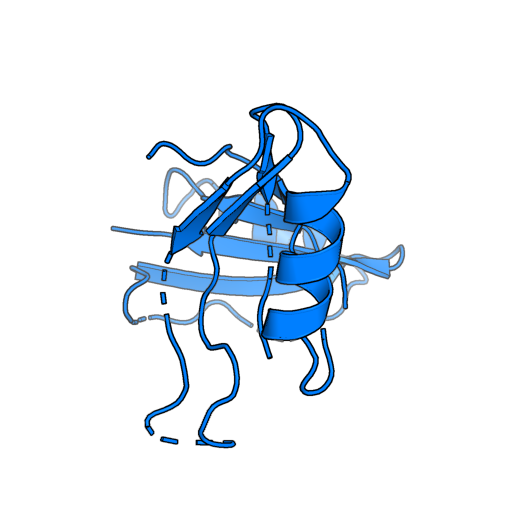 ? 47.000 14.365 14.134 1.00 32.37 102 ALA A C 1
ATOM 654 O O . ALA A 1 98 ? 46.809 13.742 13.165 1.00 32.00 102 ALA A O 1
ATOM 656 N N . ILE A 1 99 ? 48.101 15.041 14.347 1.00 30.86 103 ILE A N 1
ATOM 657 C CA . ILE A 1 99 ? 49.264 14.977 13.549 1.00 29.07 103 ILE A CA 1
ATOM 658 C C . ILE A 1 99 ? 50.176 13.971 14.154 1.00 29.47 103 ILE A C 1
ATOM 659 O O . ILE A 1 99 ? 50.679 14.199 15.197 1.00 29.67 103 ILE A O 1
ATOM 664 N N . LEU A 1 100 ? 50.347 12.825 13.502 1.00 30.48 104 LEU A N 1
ATOM 665 C CA . LEU A 1 100 ? 51.242 11.777 13.954 1.00 32.60 104 LEU A CA 1
ATOM 666 C C . LEU A 1 100 ? 52.702 12.094 13.532 1.00 34.48 104 LEU A C 1
ATOM 667 O O . LEU A 1 100 ? 53.676 11.792 14.203 1.00 33.39 104 LEU A O 1
ATOM 680 N N . PRO A 1 102 ? 54.376 15.555 11.153 1.00 37.66 106 PRO A N 1
ATOM 681 C CA . PRO A 1 102 ? 54.076 16.759 10.319 1.00 36.64 106 PRO A CA 1
ATOM 682 C C . PRO A 1 102 ? 54.911 16.776 9.125 1.00 35.34 106 PRO A C 1
ATOM 683 O O . PRO A 1 102 ? 55.653 15.870 8.953 1.00 31.57 106 PRO A O 1
ATOM 687 N N . LYS A 1 103 ? 54.691 17.795 8.291 1.00 36.36 107 LYS A N 1
ATOM 688 C CA . LYS A 1 103 ? 55.254 17.828 6.972 1.00 37.72 107 LYS A CA 1
ATOM 689 C C . LYS A 1 103 ? 56.782 17.853 7.145 1.00 38.86 107 LYS A C 1
ATOM 690 O O . LYS A 1 103 ? 57.322 18.723 7.866 1.00 39.67 107 LYS A O 1
ATOM 696 N N . THR A 1 104 ? 57.445 16.884 6.513 1.00 38.92 108 THR A N 1
ATOM 697 C CA . THR A 1 104 ? 58.795 16.527 6.841 1.00 39.63 108 THR A CA 1
ATOM 698 C C . THR A 1 104 ? 59.455 15.998 5.601 1.00 40.40 108 THR A C 1
ATOM 699 O O . THR A 1 104 ? 58.900 15.213 4.844 1.00 38.16 108 THR A O 1
ATOM 703 N N . ASN A 1 105 ? 60.659 16.472 5.388 1.00 43.02 109 ASN A N 1
ATOM 704 C CA . ASN A 1 105 ? 61.410 16.075 4.222 1.00 46.30 109 ASN A CA 1
ATOM 705 C C . ASN A 1 105 ? 62.129 14.792 4.580 1.00 46.33 109 ASN A C 1
ATOM 706 O O . ASN A 1 105 ? 62.976 14.726 5.465 1.00 44.53 109 ASN A O 1
ATOM 719 N N . PRO A 1 107 ? 63.700 11.504 2.994 1.00 49.05 111 PRO A N 1
ATOM 720 C CA . PRO A 1 107 ? 64.066 10.633 1.920 1.00 48.34 111 PRO A CA 1
ATOM 721 C C . PRO A 1 107 ? 63.529 9.206 2.226 1.00 47.01 111 PRO A C 1
ATOM 722 O O . PRO A 1 107 ? 63.339 8.868 3.445 1.00 46.44 111 PRO A O 1
ATOM 726 N N . PRO A 1 108 ? 63.200 8.450 1.140 1.00 45.74 112 PRO A N 1
ATOM 727 C CA . PRO A 1 108 ? 63.034 8.938 -0.330 1.00 44.50 112 PRO A CA 1
ATOM 728 C C . PRO A 1 108 ? 61.814 9.840 -0.817 1.00 43.41 112 PRO A C 1
ATOM 729 O O . PRO A 1 108 ? 61.423 9.843 -2.050 1.00 44.59 112 PRO A O 1
ATOM 733 N N . TYR A 1 109 ? 61.180 10.548 0.109 1.00 40.52 113 TYR A N 1
ATOM 734 C CA . TYR A 1 109 ? 60.105 11.406 -0.257 1.00 39.05 113 TYR A CA 1
ATOM 735 C C . TYR A 1 109 ? 60.598 12.852 -0.259 1.00 39.45 113 TYR A C 1
ATOM 736 O O . TYR A 1 109 ? 61.414 13.252 0.577 1.00 42.19 113 TYR A O 1
ATOM 745 N N . ARG A 1 110 ? 60.130 13.672 -1.172 1.00 37.56 114 ARG A N 1
ATOM 746 C CA . ARG A 1 110 ? 60.346 15.109 -0.993 1.00 35.95 114 ARG A CA 1
ATOM 747 C C . ARG A 1 110 ? 59.704 15.576 0.359 1.00 33.87 114 ARG A C 1
ATOM 748 O O . ARG A 1 110 ? 60.267 16.371 1.156 1.00 34.83 114 ARG A O 1
ATOM 751 N N . GLU A 1 111 ? 58.558 15.026 0.686 1.00 31.09 115 GLU A N 1
ATOM 752 C CA . GLU A 1 111 ? 57.850 15.460 1.880 1.00 28.41 115 GLU A CA 1
ATOM 753 C C . GLU A 1 111 ? 56.928 14.304 2.311 1.00 25.73 115 GLU A C 1
ATOM 754 O O . GLU A 1 111 ? 56.512 13.490 1.559 1.00 24.46 115 GLU A O 1
ATOM 760 N N . PHE A 1 112 ? 56.605 14.246 3.557 1.00 23.63 116 PHE A N 1
ATOM 761 C CA . PHE A 1 112 ? 55.835 13.173 4.018 1.00 22.07 116 PHE A CA 1
ATOM 762 C C . PHE A 1 112 ? 55.133 13.679 5.233 1.00 22.63 116 PHE A C 1
ATOM 763 O O . PHE A 1 112 ? 55.708 14.442 6.005 1.00 23.28 116 PHE A O 1
ATOM 771 N N . ALA A 1 113 ? 53.903 13.238 5.438 1.00 21.92 117 ALA A N 1
ATOM 772 C CA . ALA A 1 113 ? 53.188 13.593 6.635 1.00 20.18 117 ALA A CA 1
ATOM 773 C C . ALA A 1 113 ? 52.261 12.445 7.014 1.00 20.04 117 ALA A C 1
ATOM 774 O O . ALA A 1 113 ? 51.909 11.612 6.220 1.00 19.01 117 ALA A O 1
ATOM 776 N N . TRP A 1 114 ? 51.910 12.422 8.268 1.00 22.06 118 TRP A N 1
ATOM 777 C CA . TRP A 1 114 ? 51.063 11.458 8.778 1.00 24.65 118 TRP A CA 1
ATOM 778 C C . TRP A 1 114 ? 50.047 12.092 9.743 1.00 23.60 118 TRP A C 1
ATOM 779 O O . TRP A 1 114 ? 50.403 12.612 10.804 1.00 19.90 118 TRP A O 1
ATOM 790 N N . VAL A 1 115 ? 48.776 12.015 9.322 1.00 24.24 119 VAL A N 1
ATOM 791 C CA . VAL A 1 115 ? 47.655 12.672 9.984 1.00 25.18 119 VAL A CA 1
ATOM 792 C C . VAL A 1 115 ? 46.521 11.680 10.302 1.00 26.05 119 VAL A C 1
ATOM 793 O O . VAL A 1 115 ? 45.965 11.020 9.450 1.00 28.52 119 VAL A O 1
ATOM 797 N N . GLN A 1 116 ? 46.067 11.692 11.507 1.00 26.28 120 GLN A N 1
ATOM 798 C CA . GLN A 1 116 ? 44.765 11.159 11.773 1.00 27.41 120 GLN A CA 1
ATOM 799 C C . GLN A 1 116 ? 43.684 12.219 11.767 1.00 28.81 120 GLN A C 1
ATOM 800 O O . GLN A 1 116 ? 43.760 13.214 12.502 1.00 29.98 120 GLN A O 1
ATOM 806 N N . ASP A 1 117 ? 42.660 12.029 10.982 1.00 29.81 121 ASP A N 1
ATOM 807 C CA . ASP A 1 117 ? 41.656 13.049 10.897 1.00 31.06 121 ASP A CA 1
ATOM 808 C C . ASP A 1 117 ? 40.717 12.921 12.094 1.00 31.32 121 ASP A C 1
ATOM 809 O O . ASP A 1 117 ? 40.855 12.019 12.925 1.00 30.29 121 ASP A O 1
ATOM 814 N N . LYS A 1 118 ? 39.748 13.849 12.151 1.00 32.59 122 LYS A N 1
ATOM 815 C CA . LYS A 1 118 ? 38.867 14.003 13.287 1.00 32.37 122 LYS A CA 1
ATOM 816 C C . LYS A 1 118 ? 38.081 12.803 13.569 1.00 29.74 122 LYS A C 1
ATOM 817 O O . LYS A 1 118 ? 37.646 12.617 14.685 1.00 29.73 122 LYS A O 1
ATOM 823 N N . PHE A 1 119 ? 37.861 11.979 12.560 1.00 28.66 123 PHE A N 1
ATOM 824 C CA . PHE A 1 119 ? 37.059 10.722 12.727 1.00 27.46 123 PHE A CA 1
ATOM 825 C C . PHE A 1 119 ? 37.956 9.570 12.971 1.00 28.25 123 PHE A C 1
ATOM 826 O O . PHE A 1 119 ? 37.582 8.386 12.973 1.00 30.51 123 PHE A O 1
ATOM 834 N N . GLY A 1 120 ? 39.212 9.812 13.043 1.00 27.60 124 GLY A N 1
ATOM 835 C CA . GLY A 1 120 ? 39.981 8.615 13.314 1.00 28.16 124 GLY A CA 1
ATOM 836 C C . GLY A 1 120 ? 40.652 7.850 12.214 1.00 27.34 124 GLY A C 1
ATOM 837 O O . GLY A 1 120 ? 41.314 6.989 12.565 1.00 30.30 124 GLY A O 1
ATOM 838 N N . VAL A 1 121 ? 40.575 8.203 10.957 1.00 25.09 125 VAL A N 1
ATOM 839 C CA . VAL A 1 121 ? 41.225 7.454 9.914 1.00 24.22 125 VAL A CA 1
ATOM 840 C C . VAL A 1 121 ? 42.615 8.037 9.619 1.00 24.37 125 VAL A C 1
ATOM 841 O O . VAL A 1 121 ? 42.790 9.257 9.413 1.00 25.09 125 VAL A O 1
ATOM 845 N N . SER A 1 122 ? 43.609 7.153 9.462 1.00 23.79 126 SER A N 1
ATOM 846 C CA . SER A 1 122 ? 44.992 7.589 9.240 1.00 22.39 126 SER A CA 1
ATOM 847 C C . SER A 1 122 ? 45.146 7.708 7.824 1.00 19.42 126 SER A C 1
ATOM 848 O O . SER A 1 122 ? 44.713 6.795 7.117 1.00 19.23 126 SER A O 1
ATOM 851 N N . PHE A 1 123 ? 45.733 8.843 7.439 1.00 18.23 127 PHE A N 1
ATOM 852 C CA . PHE A 1 123 ? 46.225 9.163 6.104 1.00 17.36 127 PHE A CA 1
ATOM 853 C C . PHE A 1 123 ? 47.688 9.407 6.128 1.00 17.53 127 PHE A C 1
ATOM 854 O O . PHE A 1 123 ? 48.147 10.225 6.889 1.00 17.15 127 PHE A O 1
ATOM 862 N N . GLN A 1 124 ? 48.415 8.699 5.283 1.00 18.63 128 GLN A N 1
ATOM 863 C CA . GLN A 1 124 ? 49.836 9.031 4.982 1.00 19.77 128 GLN A CA 1
ATOM 864 C C . GLN A 1 124 ? 49.869 9.738 3.688 1.00 20.35 128 GLN A C 1
ATOM 865 O O . GLN A 1 124 ? 49.285 9.214 2.706 1.00 19.45 128 GLN A O 1
ATOM 871 N N . LEU A 1 125 ? 50.559 10.915 3.735 1.00 21.01 129 LEU A N 1
ATOM 872 C CA . LEU A 1 125 ? 50.772 11.775 2.585 1.00 22.22 129 LEU A CA 1
ATOM 873 C C . LEU A 1 125 ? 52.192 11.786 2.135 1.00 23.40 129 LEU A C 1
ATOM 874 O O . LEU A 1 125 ? 53.045 12.226 2.876 1.00 23.86 129 LEU A O 1
ATOM 879 N N . ALA A 1 126 ? 52.447 11.308 0.938 1.00 23.87 130 ALA A N 1
ATOM 880 C CA . ALA A 1 126 ? 53.795 11.060 0.589 1.00 25.73 130 ALA A CA 1
ATOM 881 C C . ALA A 1 126 ? 54.119 11.785 -0.726 1.00 27.95 130 ALA A C 1
ATOM 882 O O . ALA A 1 126 ? 53.504 11.488 -1.764 1.00 29.24 130 ALA A O 1
ATOM 884 N N . LEU A 1 127 ? 55.069 12.731 -0.723 1.00 29.02 131 LEU A N 1
ATOM 885 C CA . LEU A 1 127 ? 55.452 13.378 -1.967 1.00 30.31 131 LEU A CA 1
ATOM 886 C C . LEU A 1 127 ? 56.705 12.765 -2.499 1.00 31.50 131 LEU A C 1
ATOM 887 O O . LEU A 1 127 ? 57.734 12.932 -1.918 1.00 32.29 131 LEU A O 1
ATOM 892 N N . PRO A 1 128 ? 56.651 12.022 -3.577 1.00 33.64 132 PRO A N 1
ATOM 893 C CA . PRO A 1 128 ? 57.897 11.339 -4.096 1.00 35.69 132 PRO A CA 1
ATOM 894 C C . PRO A 1 128 ? 59.109 12.265 -4.548 1.00 36.83 132 PRO A C 1
ATOM 895 O O . PRO A 1 128 ? 60.290 12.047 -4.103 1.00 37.60 132 PRO A O 1
ATOM 899 N N . GLU A 1 129 ? 58.821 13.260 -5.390 1.00 37.97 133 GLU A N 1
ATOM 900 C CA . GLU A 1 129 ? 59.914 14.058 -6.032 1.00 39.36 133 GLU A CA 1
ATOM 901 C C . GLU A 1 129 ? 60.643 13.296 -7.173 1.00 39.58 133 GLU A C 1
ATOM 902 O O . GLU A 1 129 ? 61.449 12.392 -6.924 1.00 40.81 133 GLU A O 1
#

Nearest PDB structures (foldseek):
  1tsj-assembly1_A  TM=1.002E+00  e=5.477E-21  Staphylococcus aureus
  3r6a-assembly1_B  TM=5.083E-01  e=1.235E-03  Methanosarcina mazei Go1
  3oaj-assembly1_A  TM=3.752E-01  e=1.233E-02  Bacillus subtilis subsp. subtilis str. 168
  2rk0-assembly1_B  TM=3.507E-01  e=3.057E-02  Parafrankia sp. EAN1pec
  2rk0-assembly1_A  TM=3.690E-01  e=1.026E-01  Parafrankia sp. EAN1pec

Radius of gyration: 14.77 Å; Cα contacts (8 Å, |Δi|>4): 238; chains: 1; bounding box: 32×39×26 Å

Foldseek 3Di:
DDADQKAFEDDQQCFVVVLVVQQVPAPPKAWDQDAPCVGPWAPDTWMDGVRHIYYGSHRAIEGEQDDPVVVVVCVVFQVCWDWCDWDDPQFRTWTWIQGNVGGIYIYTHRD

Sequence (111 aa):
MDIPKITTFLFNNQAEEAVKLYTSLFEDSEIITAKYGDPGTVQHSIFTLNGQVFAIDPISLFVTVKDTIEERLFNGLKDEGAILPKTNPPYREFAWVQDKFGVSFQLALPE

CATH classification: 3.10.180.10

=== Feature glossary ===
The record interleaves many kinds of information about one protein.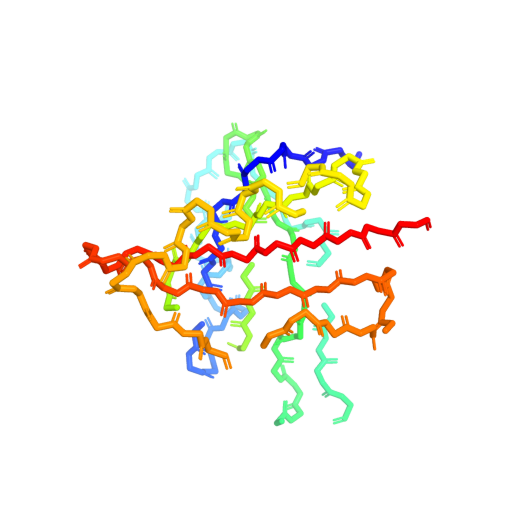 Here is each kind framed as the question it answers.

Q: Are the domains correctly placed relative to each other?
A: Predicted aligned error is AlphaFold's pairwise confidence. Unlike pLDDT (per-residue), PAE is per-residue-pair and captures whether two parts of the structure are correctly placed relative to each other. Units are ångströms of expected positional error.

Q: Which residues are in helices, strands, or loops?
A: Eight-state secondary structure (DSSP): H is the canonical α-helix, G the tighter 3₁₀-helix, I the wider π-helix; E/B are β-structure, T and S are turns and bends, and '-' is everything else. DSSP derives these from the pattern of main-chain N–H···O=C hydrogen bonds, not from the sequence.

Q: What if only a Cα trace is available?
A: P-SEA three-state annotation labels each residue as helix, strand, or coil based purely on the geometry of the Cα trace. It serves as a fallback when the full backbone (and thus DSSP) is unavailable.

Q: What are the backbone torsion angles?
A: φ (phi) and ψ (psi) are the two rotatable backbone dihedrals per residue: φ is the C(i-1)–N–Cα–C torsion, ψ is the N–Cα–C–N(i+1) torsion, both in degrees on (−180°, 180°]. α-helical residues cluster near (−60°, −45°); β-strand residues near (−120°, +130°). A Ramachandran plot is simply a scatter of (φ, ψ) for every residue.

Q: What known structures does this most resemble?
A: Structural nearest neighbors (via Foldseek easy-search vs the PDB). Reported per hit: target PDB id, E-value, and alignment TM-score. A TM-score above ~0.5 is the conventional threshold for 'same fold'.

Q: What family and function is it annotated with?
A: Database cross-references. InterPro integrates a dozen domain/family signature databases into unified entries with residue-range hits. GO terms attach function/process/location labels with evidence codes. CATH codes position the fold in a four-level structural taxonomy. Organism is the NCBI-taxonomy species name.

Q: Which residues are buried vs exposed?
A: Solvent accessibility: the surface area of each residue that a 1.4 Å water probe can touch, in Å². When only backbone atoms are present the absolute values are lower than full-atom SASA (side chains contribute most of the area) and are flagged as backbone-only.

Q: What do the diagnostic plots show?
A: Three diagnostic plots accompany the record. The Cα contact map visualizes the tertiary structure as a 2D adjacency matrix (8 Å cutoff, sequence-local contacts suppressed). The Ramachandran plot shows the distribution of backbone (φ, ψ) torsions, with points in the α and β basins reflecting secondary structure content. The PAE plot shows AlphaFold's inter-residue confidence as a color matrix.

Q: What is the amino-acid chain?
A: The amino-acid sequence is the protein's primary structure: the linear order of residues from the N-terminus to the C-terminus, written in one-letter code. Everything else here — the 3D coordinates, the secondary structure, the domain annotations — is ultimately a consequence of this string.

Q: What do the rendered images show?
A: The six renders are orthographic views along the three Cartesian axes in both directions. Representation (cartoon, sticks, or surface) and color scheme (sequence-rainbow or by-chain) vary across proteins so the training set covers all the common visualization conventions.

Q: Where is each backbone atom in 3D?
A: The mmCIF table is the protein's shape written out atom by atom. For each backbone N, Cα, C, and carbonyl O, it records an (x, y, z) coordinate triple in Å plus the residue type, chain letter, and residue number.

Q: How mobile is each atom in the crystal?
A: For experimental (PDB) structures, the B-factor (temperature factor) quantifies the positional spread of each atom in the crystal — a combination of thermal vibration and static disorder — in units of Å². High B-factors mark flexible loops or poorly resolved regions; low B-factors mark the rigid, well-ordered core.

Q: How big and how compact is the whole molecule?
A: Three whole-structure scalars: the radius of gyration (RMS distance of Cα from centroid, in Å), the count of Cα–Cα contacts (pairs closer than 8 Å and separated by more than four residues in sequence — i.e. tertiary, not local, contacts), and the bounding-box dimensions. Together they distinguish compact globular folds from extended fibres or disordered chains.

Q: What does the local fold look like, residue by residue?
A: A 3Di character summarizes, for each residue, the relative orientation of the Cα frame of its nearest spatial neighbor. Because it encodes fold topology rather than chemistry, 3Di alignments detect remote structural similarity that sequence alignment misses.

Q: How confident is the AlphaFold model at each residue?
A: For AlphaFold models, the B-factor field carries pLDDT — the model's own estimate of local accuracy on a 0–100 scale. Regions with pLDDT<50 should be treated as essentially unmodeled; they often correspond to intrinsically disordered segments.